Protein AF-A0A800KPB3-F1 (afdb_monomer)

Solvent-accessible surface area (backbone atoms only — not comparable to full-atom values): 3811 Å² total; per-residue (Å²): 136,76,56,98,85,58,84,55,78,45,76,36,71,49,58,71,57,39,56,51,45,48,73,75,46,69,87,44,53,71,38,68,43,57,84,93,69,58,96,66,66,91,82,79,61,97,74,87,85,83,87,84,80,136

Radius of gyration: 11.9 Å; Cα contacts (8 Å, |Δi|>4): 40; chains: 1; bounding box: 27×26×26 Å

pLDDT: mean 91.94, std 7.42, range [62.56, 98.31]

Structure (mmCIF, N/CA/C/O backbone):
data_AF-A0A800KPB3-F1
#
_entry.id   AF-A0A800KPB3-F1
#
loop_
_atom_site.group_PDB
_atom_site.id
_atom_site.type_symbol
_atom_site.label_atom_id
_atom_site.label_alt_id
_atom_site.label_comp_id
_atom_site.label_asym_id
_atom_site.label_entity_id
_atom_site.label_seq_id
_atom_site.pdbx_PDB_ins_code
_atom_site.Cartn_x
_atom_site.Cartn_y
_atom_site.Cartn_z
_atom_site.occupancy
_atom_site.B_iso_or_equiv
_atom_site.auth_seq_id
_atom_site.auth_comp_id
_atom_site.auth_asym_id
_atom_site.auth_atom_id
_atom_site.pdbx_PDB_model_num
ATOM 1 N N . MET A 1 1 ? -15.744 4.441 -3.864 1.00 65.06 1 MET A N 1
ATOM 2 C CA . MET A 1 1 ? -16.123 3.604 -2.707 1.00 65.06 1 MET A CA 1
ATOM 3 C C . MET A 1 1 ? -15.726 2.187 -3.026 1.00 65.06 1 MET A C 1
ATOM 5 O O . MET A 1 1 ? -15.886 1.788 -4.172 1.00 65.06 1 MET A O 1
ATOM 9 N N . ILE A 1 2 ? -15.188 1.485 -2.040 1.00 81.31 2 ILE A N 1
ATOM 10 C CA . ILE A 1 2 ? -14.760 0.093 -2.170 1.00 81.31 2 ILE A CA 1
ATOM 11 C C . ILE A 1 2 ? -15.932 -0.791 -1.762 1.00 81.31 2 ILE A C 1
ATOM 13 O O . ILE A 1 2 ? -16.752 -0.382 -0.935 1.00 81.31 2 ILE A O 1
ATOM 17 N N . GLN A 1 3 ? -16.078 -1.938 -2.420 1.00 85.94 3 GLN A N 1
ATOM 18 C CA . GLN A 1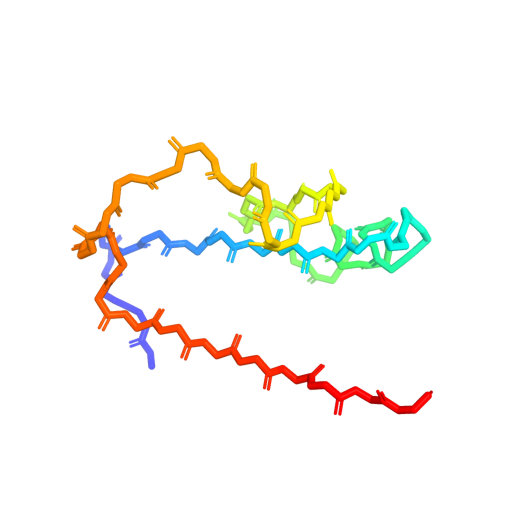 3 ? -17.119 -2.895 -2.061 1.00 85.94 3 GLN A CA 1
ATOM 19 C C . GLN A 1 3 ? -16.838 -3.476 -0.662 1.00 85.94 3 GLN A C 1
ATOM 21 O O . GLN A 1 3 ? -15.703 -3.393 -0.198 1.00 85.94 3 GLN A O 1
ATOM 26 N N . PRO A 1 4 ? -17.843 -4.012 0.054 1.00 83.94 4 PRO A N 1
ATOM 27 C CA . PRO A 1 4 ? -17.661 -4.506 1.426 1.00 83.94 4 PRO A CA 1
ATOM 28 C C . PRO A 1 4 ? -16.584 -5.591 1.593 1.00 83.94 4 PRO A C 1
ATOM 30 O O . PRO A 1 4 ? -16.110 -5.807 2.702 1.00 83.94 4 PRO A O 1
ATOM 33 N N . ASP A 1 5 ? -16.240 -6.276 0.509 1.00 88.31 5 ASP A N 1
ATOM 34 C CA . ASP A 1 5 ? -15.227 -7.321 0.378 1.00 88.31 5 ASP A CA 1
ATOM 35 C C . ASP A 1 5 ? -13.957 -6.853 -0.351 1.00 88.31 5 ASP A C 1
ATOM 37 O O . ASP A 1 5 ? -13.040 -7.642 -0.554 1.00 88.31 5 ASP A O 1
ATOM 41 N N . GLY A 1 6 ? -13.896 -5.585 -0.758 1.00 92.00 6 GLY A N 1
ATOM 42 C CA . GLY A 1 6 ? -12.720 -5.036 -1.412 1.00 92.00 6 GLY A CA 1
ATOM 43 C C . GLY A 1 6 ? -11.636 -4.667 -0.405 1.00 92.00 6 GLY A C 1
ATOM 44 O O . GLY A 1 6 ? -11.910 -4.143 0.676 1.00 92.00 6 GLY A O 1
ATOM 45 N N . GLU A 1 7 ? -10.392 -4.903 -0.800 1.00 93.12 7 GLU A N 1
ATOM 46 C CA . GLU A 1 7 ? -9.211 -4.619 0.006 1.00 93.12 7 GLU A CA 1
ATOM 47 C C . GLU A 1 7 ? -8.442 -3.425 -0.563 1.00 93.12 7 GLU A C 1
ATOM 49 O O . GLU A 1 7 ? -8.498 -3.122 -1.759 1.00 93.12 7 GLU A O 1
ATOM 54 N N . VAL A 1 8 ? -7.721 -2.726 0.314 1.00 95.00 8 VAL A N 1
ATOM 55 C CA . VAL A 1 8 ? -6.816 -1.644 -0.077 1.00 95.00 8 VAL A CA 1
ATOM 56 C C . VAL A 1 8 ? -5.421 -1.995 0.368 1.00 95.00 8 VAL A C 1
ATOM 58 O O . VAL A 1 8 ? -5.168 -2.224 1.550 1.00 95.00 8 VAL A O 1
ATOM 61 N N . PHE A 1 9 ? -4.523 -1.937 -0.600 1.00 95.19 9 PHE A N 1
ATOM 62 C CA . PHE A 1 9 ? -3.093 -1.965 -0.402 1.00 95.19 9 PHE A CA 1
ATOM 63 C C . PHE A 1 9 ? -2.531 -0.577 -0.696 1.00 95.19 9 PHE A C 1
ATOM 65 O O . PHE A 1 9 ? -2.914 0.064 -1.681 1.00 95.19 9 PHE A O 1
ATOM 72 N N . GLY A 1 10 ? -1.616 -0.112 0.147 1.00 96.12 10 GLY A N 1
ATOM 73 C CA . GLY A 1 10 ? -0.932 1.154 -0.056 1.00 96.12 10 GLY A CA 1
ATOM 74 C C . GLY A 1 10 ? 0.567 1.019 0.155 1.00 96.12 10 GLY A C 1
ATOM 75 O O . GLY A 1 10 ? 1.012 0.376 1.101 1.00 96.12 10 GLY A O 1
ATOM 76 N N . LEU A 1 11 ? 1.351 1.653 -0.715 1.00 96.31 11 LEU A N 1
ATOM 77 C CA . LEU A 1 11 ? 2.806 1.582 -0.675 1.00 96.31 11 LEU A CA 1
ATOM 78 C C . LEU A 1 11 ? 3.449 2.939 -0.943 1.00 96.31 11 LEU A C 1
ATOM 80 O O . LEU A 1 11 ? 2.975 3.718 -1.767 1.00 96.31 11 LEU A O 1
ATOM 84 N N . ASP A 1 12 ? 4.554 3.182 -0.251 1.00 96.06 12 ASP A N 1
ATOM 85 C CA . ASP A 1 12 ? 5.460 4.304 -0.455 1.00 96.06 12 ASP A CA 1
ATOM 86 C C . ASP A 1 12 ? 6.888 3.825 -0.149 1.00 96.06 12 ASP A C 1
ATOM 88 O O . ASP A 1 12 ? 7.100 2.982 0.727 1.00 96.06 12 ASP A O 1
ATOM 92 N N . PHE A 1 13 ? 7.878 4.360 -0.859 1.00 94.88 13 PHE A N 1
ATOM 93 C CA . PHE A 1 13 ? 9.288 4.055 -0.603 1.00 94.88 13 PHE A CA 1
ATOM 94 C C . PHE A 1 13 ? 9.788 4.716 0.693 1.00 94.88 13 PHE A C 1
ATOM 96 O O . PHE A 1 13 ? 10.765 4.278 1.294 1.00 94.88 13 PHE A O 1
ATOM 103 N N . ASN A 1 14 ? 9.134 5.792 1.136 1.00 95.12 14 ASN A N 1
ATOM 104 C CA . ASN A 1 14 ? 9.482 6.528 2.338 1.00 95.12 14 ASN A CA 1
ATOM 105 C C . ASN A 1 14 ? 8.728 5.984 3.564 1.00 95.12 14 ASN A C 1
ATOM 107 O O . ASN A 1 14 ? 7.554 6.293 3.786 1.00 95.12 14 ASN A O 1
ATOM 111 N N . GLY A 1 15 ? 9.435 5.267 4.440 1.00 97.25 15 GLY A N 1
ATOM 112 C CA . GLY A 1 15 ? 8.876 4.737 5.690 1.00 97.25 15 GLY A CA 1
ATOM 113 C C . GLY A 1 15 ? 8.228 5.778 6.619 1.00 97.25 15 GLY A C 1
ATOM 114 O O . GLY A 1 15 ? 7.313 5.449 7.383 1.00 97.25 15 GLY A O 1
ATOM 115 N N . ALA A 1 16 ? 8.620 7.058 6.542 1.00 97.25 16 ALA A N 1
ATOM 116 C CA . ALA A 1 16 ? 7.962 8.125 7.303 1.00 97.25 16 ALA A CA 1
ATOM 117 C C . ALA A 1 16 ? 6.536 8.409 6.791 1.00 97.25 16 ALA A C 1
ATOM 119 O O . ALA A 1 16 ? 5.630 8.673 7.590 1.00 97.25 16 ALA A O 1
ATOM 120 N N . GLN A 1 17 ? 6.316 8.296 5.478 1.00 95.62 17 GLN A N 1
ATOM 121 C CA . GLN A 1 17 ? 4.988 8.429 4.877 1.00 95.62 17 GLN A CA 1
ATOM 122 C C . GLN A 1 17 ? 4.106 7.249 5.267 1.00 95.62 17 GLN A C 1
ATOM 124 O O . GLN A 1 17 ? 2.975 7.462 5.688 1.00 95.62 17 GLN A O 1
ATOM 129 N N . ILE A 1 18 ? 4.644 6.026 5.264 1.00 97.81 18 ILE A N 1
ATOM 130 C CA . ILE A 1 18 ? 3.928 4.834 5.745 1.00 97.81 18 ILE A CA 1
ATOM 131 C C . ILE A 1 18 ? 3.564 4.942 7.223 1.00 97.81 18 ILE A C 1
ATOM 133 O O . ILE A 1 18 ? 2.444 4.616 7.615 1.00 97.81 18 ILE A O 1
ATOM 137 N N . THR A 1 19 ? 4.476 5.450 8.052 1.00 98.25 19 THR A N 1
ATOM 138 C CA . THR A 1 19 ? 4.187 5.712 9.467 1.00 98.25 19 THR A CA 1
ATOM 139 C C . THR A 1 19 ? 3.018 6.685 9.617 1.00 98.25 19 THR A C 1
ATOM 141 O O . THR A 1 19 ? 2.123 6.440 10.420 1.00 98.25 19 THR A O 1
ATOM 144 N N . THR A 1 20 ? 2.988 7.752 8.817 1.00 97.88 20 THR A N 1
ATOM 145 C CA . THR A 1 20 ? 1.889 8.728 8.806 1.00 97.88 20 THR A CA 1
ATOM 146 C C . THR A 1 20 ? 0.587 8.115 8.277 1.00 97.88 20 THR A C 1
ATOM 148 O O . THR A 1 20 ? -0.467 8.297 8.875 1.00 97.88 20 THR A O 1
ATOM 151 N N . ALA A 1 21 ? 0.640 7.338 7.197 1.00 97.75 21 ALA A N 1
ATOM 152 C CA . ALA A 1 21 ? -0.532 6.706 6.597 1.00 97.75 21 ALA A CA 1
ATOM 153 C C . ALA A 1 21 ? -1.218 5.729 7.566 1.00 97.75 21 ALA A C 1
ATOM 155 O O . ALA A 1 21 ? -2.436 5.772 7.736 1.00 97.75 21 ALA A O 1
ATOM 156 N N . ARG A 1 22 ? -0.428 4.930 8.298 1.00 98.06 22 ARG A N 1
ATOM 157 C CA . ARG A 1 22 ? -0.931 4.001 9.324 1.00 98.06 22 ARG A CA 1
ATOM 158 C C . ARG A 1 22 ? -1.643 4.698 10.487 1.00 98.06 22 ARG A C 1
ATOM 160 O O . ARG A 1 22 ? -2.494 4.074 11.114 1.00 98.06 22 ARG A O 1
ATOM 167 N N . THR A 1 23 ? -1.320 5.958 10.801 1.00 98.31 23 THR A N 1
ATOM 168 C CA . THR A 1 23 ? -2.069 6.715 11.824 1.00 98.31 23 THR A CA 1
ATOM 169 C C . THR A 1 23 ? -3.365 7.308 11.281 1.00 98.31 23 THR A C 1
ATOM 171 O O . THR A 1 23 ? -4.301 7.504 12.054 1.00 98.31 23 THR A O 1
ATOM 174 N N . MET A 1 24 ? -3.431 7.589 9.976 1.00 97.88 24 MET A N 1
ATOM 175 C CA . MET A 1 24 ? -4.620 8.135 9.319 1.00 97.88 24 MET A CA 1
ATOM 176 C C . MET A 1 24 ? -5.685 7.069 9.074 1.00 97.88 24 MET A C 1
ATOM 178 O O . MET A 1 24 ? -6.858 7.313 9.346 1.00 97.88 24 MET A O 1
ATOM 182 N N . ASP A 1 25 ? -5.281 5.898 8.584 1.00 96.56 25 ASP A N 1
ATOM 183 C CA . ASP A 1 25 ? -6.180 4.768 8.375 1.00 96.56 25 ASP A CA 1
ATOM 184 C C . ASP A 1 25 ? -5.445 3.439 8.618 1.00 96.56 25 ASP A C 1
ATOM 186 O O . ASP A 1 25 ? -4.747 2.944 7.729 1.00 96.56 25 ASP A O 1
ATOM 190 N N . PRO A 1 26 ? -5.577 2.841 9.814 1.00 96.25 26 PRO A N 1
ATOM 191 C CA . PRO A 1 26 ? -4.933 1.571 10.135 1.00 96.25 26 PRO A CA 1
ATOM 192 C C . PRO A 1 26 ? -5.641 0.352 9.524 1.00 96.25 26 PRO A C 1
ATOM 194 O O . PRO A 1 26 ? -5.166 -0.763 9.723 1.00 96.25 26 PRO A O 1
ATOM 197 N N . SER A 1 27 ? -6.782 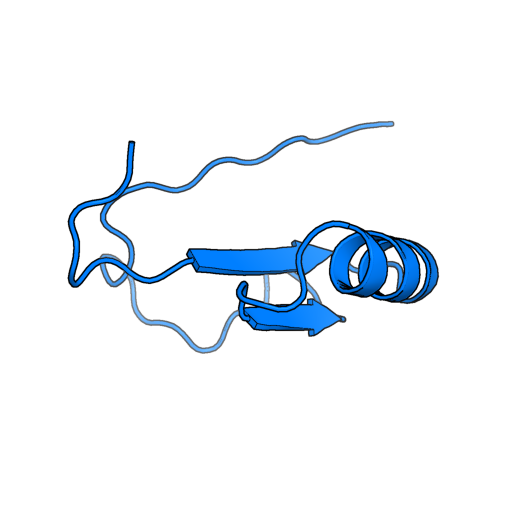0.526 8.843 1.00 94.12 27 SER A N 1
ATOM 198 C CA . SER A 1 27 ? -7.506 -0.586 8.210 1.00 94.12 27 SER A CA 1
ATOM 199 C C . SER A 1 27 ? -6.933 -0.984 6.847 1.00 94.12 27 SER A C 1
ATOM 201 O O . SER A 1 27 ? -7.202 -2.084 6.371 1.00 94.12 27 SER A O 1
ATOM 203 N N . ILE A 1 28 ? -6.131 -0.106 6.241 1.00 95.81 28 ILE A N 1
ATOM 204 C CA . ILE A 1 28 ? -5.452 -0.334 4.964 1.00 95.81 28 ILE A CA 1
ATOM 205 C C . ILE A 1 28 ?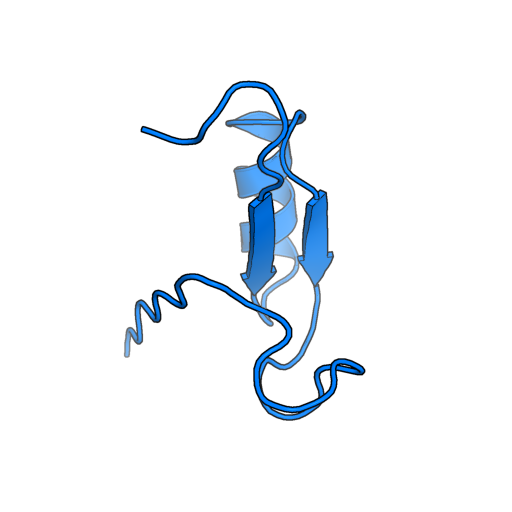 -4.140 -1.089 5.200 1.00 95.81 28 ILE A C 1
ATOM 207 O O . ILE A 1 28 ? -3.403 -0.802 6.151 1.00 95.81 28 ILE A O 1
ATOM 211 N N . ASP A 1 29 ? -3.813 -2.017 4.299 1.00 95.62 29 ASP A N 1
ATOM 212 C CA . ASP A 1 29 ? -2.538 -2.729 4.331 1.00 95.62 29 ASP A CA 1
ATOM 213 C C . ASP A 1 29 ? -1.406 -1.848 3.771 1.00 95.62 29 ASP A C 1
ATOM 215 O O . ASP A 1 29 ? -1.156 -1.788 2.565 1.00 95.62 29 ASP A O 1
ATOM 219 N N . TRP A 1 30 ? -0.759 -1.091 4.662 1.00 97.50 30 TRP A N 1
ATOM 220 C CA . TRP A 1 30 ? 0.306 -0.141 4.323 1.00 97.50 30 TRP A CA 1
ATOM 221 C C . TRP A 1 30 ? 1.704 -0.758 4.386 1.00 97.50 30 TRP A C 1
ATOM 223 O O . TRP A 1 30 ? 2.132 -1.217 5.453 1.00 97.50 30 TRP A O 1
ATOM 233 N N . TRP A 1 31 ? 2.456 -0.690 3.287 1.00 96.56 31 TRP A N 1
ATOM 234 C CA . TRP A 1 31 ? 3.794 -1.272 3.138 1.00 96.56 31 TRP A CA 1
ATOM 235 C C . TRP A 1 31 ? 4.843 -0.226 2.755 1.00 96.56 31 TRP A C 1
ATOM 237 O O . TRP A 1 31 ? 4.623 0.612 1.888 1.00 96.56 31 TRP A O 1
ATOM 247 N N . GLU A 1 32 ? 6.024 -0.311 3.363 1.00 97.00 32 GLU A N 1
ATOM 248 C CA . GLU A 1 32 ? 7.205 0.391 2.853 1.00 97.00 32 GLU A CA 1
ATOM 249 C C . GLU A 1 32 ? 7.839 -0.450 1.741 1.00 97.00 32 GLU A C 1
ATOM 251 O O . GLU A 1 32 ? 8.105 -1.636 1.949 1.00 97.00 32 GLU A O 1
ATOM 256 N N . GLY A 1 33 ? 8.079 0.138 0.567 1.00 95.12 33 GLY A N 1
ATOM 257 C CA . GLY A 1 33 ? 8.702 -0.588 -0.538 1.00 95.12 33 GLY A CA 1
ATOM 258 C C . GLY A 1 33 ? 8.739 0.157 -1.869 1.00 95.12 33 GLY A C 1
ATOM 259 O O . GLY A 1 33 ? 8.272 1.285 -1.996 1.00 95.12 33 GLY A O 1
ATOM 260 N N . ASP A 1 34 ? 9.305 -0.501 -2.880 1.00 93.75 34 ASP A N 1
ATOM 261 C CA . ASP A 1 34 ? 9.375 -0.006 -4.257 1.00 93.75 34 ASP A CA 1
ATOM 262 C C . ASP A 1 34 ? 8.208 -0.558 -5.089 1.00 93.75 34 ASP A C 1
ATOM 264 O O . ASP A 1 34 ? 8.055 -1.773 -5.241 1.00 93.75 34 ASP A O 1
ATOM 268 N N . ALA A 1 35 ? 7.409 0.338 -5.676 1.00 92.00 35 ALA A N 1
ATOM 269 C CA . ALA A 1 35 ? 6.306 -0.023 -6.564 1.00 92.00 35 ALA A CA 1
ATOM 270 C C . ALA A 1 35 ? 6.779 -0.805 -7.807 1.00 92.00 35 ALA A C 1
ATOM 272 O O . ALA A 1 35 ? 6.023 -1.604 -8.356 1.00 92.00 35 ALA A O 1
ATOM 273 N N . GLY A 1 36 ? 8.029 -0.607 -8.242 1.00 91.44 36 GLY A N 1
ATOM 274 C CA . GLY A 1 36 ? 8.644 -1.337 -9.352 1.00 91.44 36 GLY A CA 1
ATOM 275 C C . GLY A 1 36 ? 9.051 -2.777 -9.021 1.00 91.44 36 GLY A C 1
ATOM 276 O O . GLY A 1 36 ? 9.386 -3.532 -9.932 1.00 91.44 36 GLY A O 1
ATOM 277 N N . ALA A 1 37 ? 9.013 -3.167 -7.743 1.00 93.69 37 ALA A N 1
ATOM 278 C CA . ALA A 1 37 ? 9.432 -4.480 -7.253 1.00 93.69 37 ALA A CA 1
ATOM 279 C C . ALA A 1 37 ? 8.304 -5.241 -6.529 1.00 93.69 37 ALA A C 1
ATOM 281 O O . ALA A 1 37 ? 8.571 -6.135 -5.724 1.00 93.69 37 ALA A O 1
ATOM 282 N N . LEU A 1 38 ? 7.044 -4.887 -6.800 1.00 90.31 38 LEU A N 1
ATOM 283 C CA . LEU A 1 38 ? 5.882 -5.540 -6.204 1.00 90.31 38 LEU A CA 1
ATOM 284 C C . LEU A 1 38 ? 5.826 -7.042 -6.549 1.00 90.31 38 LEU A C 1
ATOM 286 O O . LEU A 1 38 ? 6.006 -7.407 -7.712 1.00 90.31 38 LEU A O 1
ATOM 290 N N . PRO A 1 39 ? 5.518 -7.923 -5.579 1.00 90.00 39 PRO A N 1
ATOM 291 C CA . PRO A 1 39 ? 5.485 -9.373 -5.781 1.00 90.00 39 PRO A CA 1
ATOM 292 C C . PRO A 1 39 ? 4.153 -9.877 -6.369 1.00 90.00 39 PRO A C 1
ATOM 294 O O . PRO A 1 39 ? 3.813 -11.044 -6.190 1.00 90.00 39 PRO A O 1
ATOM 297 N N . TYR A 1 40 ? 3.394 -9.010 -7.037 1.00 89.25 40 TYR A N 1
ATOM 298 C CA . TYR A 1 40 ? 2.073 -9.318 -7.584 1.00 89.25 40 TYR A CA 1
ATOM 299 C C . TYR A 1 40 ? 2.163 -9.610 -9.080 1.00 89.25 40 TYR A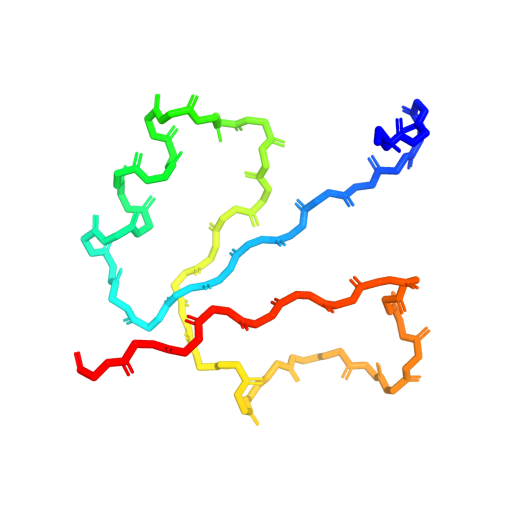 C 1
ATOM 301 O O . TYR A 1 40 ? 2.936 -8.974 -9.807 1.00 89.25 40 TYR A O 1
ATOM 309 N N . ALA A 1 41 ? 1.372 -10.566 -9.567 1.00 91.00 41 ALA A N 1
ATOM 310 C CA . ALA A 1 41 ? 1.258 -10.789 -11.000 1.00 91.00 41 ALA A CA 1
ATOM 311 C C . ALA A 1 41 ? 0.459 -9.661 -11.680 1.00 91.00 41 ALA A C 1
ATOM 313 O O . ALA A 1 41 ? -0.284 -8.896 -11.062 1.00 91.00 41 ALA A O 1
ATOM 314 N N . GLY A 1 42 ? 0.596 -9.555 -13.003 1.00 91.25 42 GLY A N 1
ATOM 315 C CA . GLY A 1 42 ? -0.193 -8.603 -13.783 1.00 91.25 42 GLY A CA 1
ATOM 316 C C . GLY A 1 42 ? -1.692 -8.915 -13.705 1.00 91.25 42 GLY A C 1
ATOM 317 O O . GLY A 1 42 ? -2.096 -10.053 -13.928 1.00 91.25 42 GLY A O 1
ATOM 318 N N . GLY A 1 43 ? -2.507 -7.889 -13.444 1.00 91.31 43 GLY A N 1
ATOM 319 C CA . GLY A 1 43 ? -3.968 -8.009 -13.367 1.00 91.31 43 GLY A CA 1
ATOM 320 C C . GLY A 1 43 ? -4.521 -8.398 -11.993 1.00 91.31 43 GLY A C 1
ATOM 321 O O . GLY A 1 43 ? -5.718 -8.632 -11.891 1.00 91.31 43 GLY A O 1
ATOM 322 N N . GLU A 1 44 ? -3.690 -8.447 -10.949 1.00 93.00 44 GLU A N 1
ATOM 323 C CA . GLU A 1 44 ? -4.145 -8.724 -9.574 1.00 93.00 44 GLU A CA 1
ATOM 324 C C . GLU A 1 44 ? -4.847 -7.536 -8.893 1.00 93.00 44 GLU A C 1
ATOM 326 O O . GLU A 1 44 ? -5.466 -7.709 -7.850 1.00 93.00 44 GLU A O 1
ATOM 331 N N . PHE A 1 45 ? -4.795 -6.342 -9.491 1.00 93.50 45 PHE A N 1
ATOM 332 C CA . PHE A 1 45 ? -5.497 -5.153 -9.008 1.00 93.50 45 PHE A CA 1
ATOM 333 C C . PHE A 1 45 ? -6.626 -4.763 -9.961 1.00 93.50 45 PHE A C 1
ATOM 335 O O . PHE A 1 45 ? -6.388 -4.560 -11.154 1.00 93.50 45 PHE A O 1
ATOM 342 N N . ASP A 1 46 ? -7.826 -4.545 -9.420 1.00 93.75 46 ASP A N 1
ATOM 343 C CA . ASP A 1 46 ? -8.955 -3.984 -10.175 1.00 93.75 46 ASP A CA 1
ATOM 344 C C . ASP A 1 46 ? -8.737 -2.504 -10.541 1.00 93.75 46 ASP A C 1
ATOM 346 O O . ASP A 1 46 ? -9.235 -2.016 -11.558 1.00 93.75 46 ASP A O 1
ATOM 350 N N . LEU A 1 47 ? -7.994 -1.771 -9.702 1.00 92.94 47 LEU A N 1
ATOM 351 C CA . LEU A 1 47 ? -7.682 -0.356 -9.879 1.00 92.94 47 LEU A CA 1
ATOM 352 C C . LEU A 1 47 ? -6.324 -0.020 -9.260 1.00 92.94 47 LEU A C 1
ATOM 354 O O . LEU A 1 47 ? -6.058 -0.353 -8.109 1.00 92.94 47 LEU A O 1
ATOM 358 N N . VAL A 1 48 ? -5.504 0.724 -10.004 1.00 93.00 48 VAL A N 1
ATOM 359 C CA . VAL A 1 48 ? -4.227 1.260 -9.520 1.00 93.00 48 VAL A CA 1
ATOM 360 C C . VAL A 1 48 ? -4.247 2.779 -9.631 1.00 93.00 48 VAL A C 1
ATOM 362 O O . VAL A 1 48 ? -4.561 3.332 -10.687 1.00 93.00 48 VAL A O 1
ATOM 365 N N . VAL A 1 49 ? -3.884 3.456 -8.542 1.00 93.25 49 VAL A N 1
ATOM 366 C CA . VAL A 1 49 ? -3.652 4.904 -8.514 1.00 93.25 49 VAL A CA 1
ATOM 367 C C . VAL 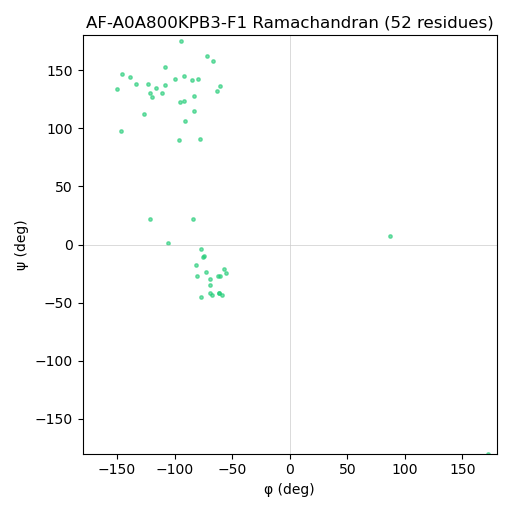A 1 49 ? -2.185 5.169 -8.189 1.00 93.25 49 VAL A C 1
ATOM 369 O O . VAL A 1 49 ? -1.626 4.558 -7.285 1.00 93.25 49 VAL A O 1
ATOM 372 N N . CYS A 1 50 ? -1.552 6.077 -8.930 1.00 91.81 50 CYS A N 1
ATOM 373 C CA . CYS A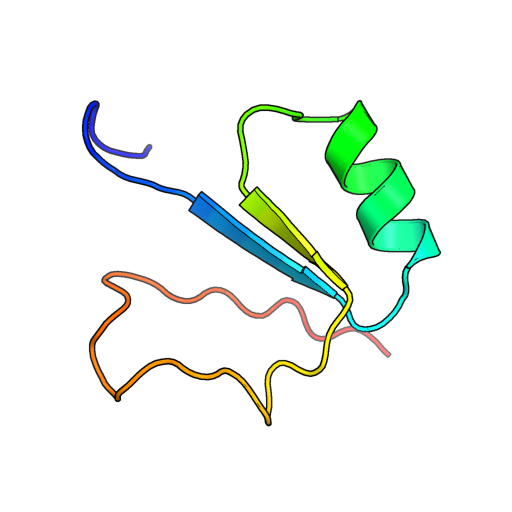 1 50 ? -0.171 6.485 -8.689 1.00 91.81 50 CYS A CA 1
ATOM 374 C C . CYS A 1 50 ? -0.116 8.005 -8.573 1.00 91.81 50 CYS A C 1
ATOM 376 O O . CYS A 1 50 ? -0.357 8.722 -9.546 1.00 91.81 50 CYS A O 1
ATOM 378 N N . GLN A 1 51 ? 0.185 8.495 -7.373 1.00 85.62 51 GLN A N 1
ATOM 379 C CA . GLN A 1 51 ? 0.459 9.906 -7.149 1.00 85.62 51 GLN A CA 1
ATOM 380 C C . GLN A 1 51 ? 1.973 10.104 -7.178 1.00 85.62 51 GLN A C 1
ATOM 382 O O . GLN A 1 51 ? 2.652 9.983 -6.167 1.00 85.62 51 GLN A O 1
ATOM 387 N N . GLN A 1 52 ? 2.509 10.377 -8.366 1.00 77.88 52 GLN A N 1
ATOM 388 C CA . GLN A 1 52 ? 3.918 10.719 -8.522 1.00 77.88 52 GLN A CA 1
ATOM 389 C C . GLN A 1 52 ? 4.112 12.213 -8.225 1.00 77.88 52 GLN A C 1
ATOM 391 O O . GLN A 1 52 ? 3.560 13.069 -8.920 1.00 77.88 52 GLN A O 1
ATOM 396 N N . GLY A 1 53 ? 4.853 12.517 -7.159 1.00 74.44 53 GLY A N 1
ATOM 397 C CA . GLY A 1 53 ? 5.357 13.858 -6.848 1.00 74.44 53 GLY A CA 1
ATOM 398 C C . GLY A 1 53 ? 6.782 14.075 -7.370 1.00 74.44 53 GLY A C 1
ATOM 399 O O . GLY A 1 53 ? 7.394 13.146 -7.897 1.00 74.44 53 GLY A O 1
ATOM 400 N N . PHE A 1 54 ? 7.293 15.299 -7.220 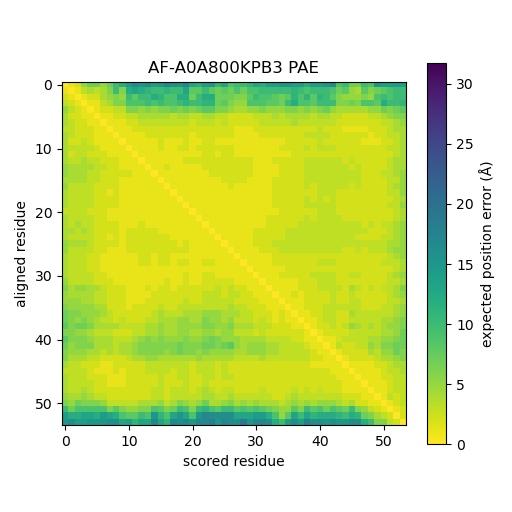1.00 62.56 54 PHE A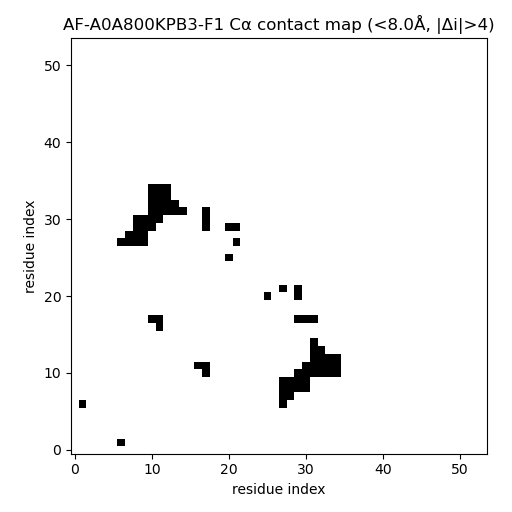 N 1
ATOM 401 C CA . PHE A 1 54 ? 8.711 15.631 -7.410 1.00 62.56 54 PHE A CA 1
ATOM 402 C C . PHE A 1 54 ? 9.479 15.525 -6.094 1.00 62.56 54 PHE A C 1
ATOM 404 O O . PHE A 1 54 ? 8.867 15.845 -5.048 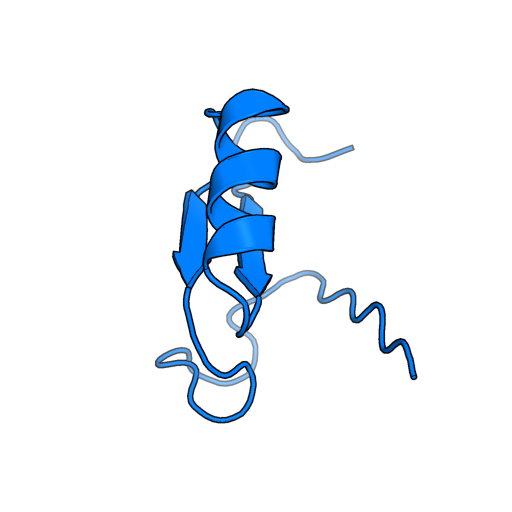1.00 62.56 54 PHE A O 1
#

Mean predicted aligned error: 3.39 Å

Nearest PDB structures (foldseek):
  6llq-assembly1_A  TM=8.447E-01  e=5.582E+00  unidentified
  5ov5-assembly1_A  TM=4.859E-01  e=7.880E+00  Priestia megaterium

Foldseek 3Di:
DADPPDAAEEEDLDVVVLVVVCVVPVRHNYDHDDPVPDPDDPPPDPDDDDDDDD

Secondary structure (DSSP, 8-state):
---TT---EEEES-HHHHHHHHHH-TTSEEEES-GGG--PPTT--S--------

Sequence (54 aa):
MIQPDGEVFGLDFNGAQITTARTMDPSIDWWEGDAGALPYAGGEFDLVVCQQGF